Protein AF-A0A7V9E0R6-F1 (afdb_monomer)

Solvent-accessible surface area (backbone atoms only — not comparable to full-atom values): 9913 Å² total; per-residue (Å²): 142,78,63,69,66,57,53,49,56,51,53,53,52,59,58,57,65,72,61,50,43,76,50,46,82,92,44,41,66,36,56,53,53,70,68,59,27,54,52,49,48,55,36,49,55,51,29,68,75,36,75,90,51,88,63,80,69,90,79,75,92,60,106,57,63,88,87,73,36,54,68,30,50,54,53,47,37,42,70,64,54,79,85,37,24,39,24,36,26,34,82,71,33,53,79,38,73,66,16,42,49,54,46,50,50,40,24,37,24,42,28,27,41,69,45,92,46,77,90,73,29,35,34,36,41,26,29,92,48,78,74,86,68,79,85,56,91,83,52,46,78,39,67,36,69,92,72,85,58,87,52,50,86,82,44,78,48,68,70,55,47,51,49,28,65,74,70,75,101

Radius of gyration: 18.77 Å; Cα contacts (8 Å, |Δi|>4): 228; chains: 1; bounding box: 54×40×53 Å

Secondary structure (DSSP, 8-state):
--SHHHHHHHHHHHHHHTT-PPP-TTSBTTBS-HHHHHHHHHHHHHHHHSTT----------SS-TTSSHHHHHHHHHH--TT-EEEEEETTBSSSHHHHHHHHHHHHHH--EE-S-TTT-SEEEEES---SSPP-TT-EEEE--S---GGGGT---HHHHHHHHHHT-

Foldseek 3Di:
DPPPVVVVVVVVVVVQVVQQQDADPVAAALRDDPVQLVQLVVQVVVCVVPPLDDRDTDFDDDPDDQVLLSVLSSNCSSPDDQAFEEQEEEPQDCPDPSNVVSVVSNSHHRRHHYDNDQARGLEYEYEPDDHPPDHDPNHDYGYRDNDSQPCCVVDVDPVVSVVCVVVVD

Sequence (169 aa):
MNAPERVALQATRARDESSRVERDPNFNFGYLDERTKRMIRRAILKAVAIPGHQVPFGSREMPLPYGWGTGGIQVTAAILGSADVLKVIDQGADDTTNAVSIRRFFARTAGVRTTTRTDEATLIQTRHRIPEIPLREGQTIVYQVPLPEPLAKLEPSRAETRRLHAMAD

Structure (mmCIF, N/CA/C/O backbone):
data_AF-A0A7V9E0R6-F1
#
_entry.id   AF-A0A7V9E0R6-F1
#
loop_
_atom_site.group_PDB
_atom_site.id
_atom_site.type_symbol
_atom_site.label_atom_id
_atom_site.label_alt_id
_atom_site.label_comp_id
_atom_site.label_asym_id
_atom_site.label_entity_id
_atom_site.label_seq_id
_atom_site.pdbx_PDB_ins_code
_atom_site.Cartn_x
_atom_site.Cartn_y
_atom_site.Cartn_z
_atom_site.occupancy
_atom_site.B_iso_or_equiv
_atom_site.auth_seq_id
_atom_site.auth_comp_id
_atom_site.auth_asym_id
_atom_site.auth_atom_id
_atom_site.pdbx_PDB_model_num
ATOM 1 N N . MET A 1 1 ? -34.192 -21.651 27.236 1.00 42.72 1 MET A N 1
ATOM 2 C CA . MET A 1 1 ? -32.728 -21.450 27.291 1.00 42.72 1 MET A CA 1
ATOM 3 C C . MET A 1 1 ? -32.272 -20.881 25.955 1.00 42.72 1 MET A C 1
ATOM 5 O O . MET A 1 1 ? -32.221 -21.651 25.019 1.00 42.72 1 MET A O 1
ATOM 9 N N . ASN A 1 2 ? -32.080 -19.560 25.829 1.00 50.78 2 ASN A N 1
ATOM 10 C CA . ASN A 1 2 ? -31.454 -18.904 24.653 1.00 50.78 2 ASN A CA 1
ATOM 11 C C . ASN A 1 2 ? -31.028 -17.442 24.951 1.00 50.78 2 ASN A C 1
ATOM 13 O O . ASN A 1 2 ? -30.932 -16.600 24.063 1.00 50.78 2 ASN A O 1
ATOM 17 N N . ALA A 1 3 ? -30.799 -17.116 26.227 1.00 51.66 3 ALA A N 1
ATOM 18 C CA . ALA A 1 3 ? -30.400 -15.778 26.662 1.00 51.66 3 ALA A CA 1
ATOM 19 C C . ALA A 1 3 ? -28.878 -15.484 26.591 1.00 51.66 3 ALA A C 1
ATOM 21 O O . ALA A 1 3 ? -28.543 -14.343 26.272 1.00 51.66 3 ALA A O 1
ATOM 22 N N . PRO A 1 4 ? -27.941 -16.432 26.830 1.00 53.66 4 PRO A N 1
ATOM 23 C CA . PRO A 1 4 ? -26.527 -16.060 26.970 1.00 53.66 4 PRO A CA 1
ATOM 24 C C . PRO A 1 4 ? -25.845 -15.696 25.639 1.00 53.66 4 PRO A C 1
ATOM 26 O O . PRO A 1 4 ? -25.014 -14.791 25.613 1.00 53.66 4 PRO A O 1
ATOM 29 N N . GLU A 1 5 ? -26.233 -16.310 24.516 1.00 52.47 5 GLU A N 1
ATOM 30 C CA . GLU A 1 5 ? -25.615 -16.032 23.207 1.00 52.47 5 GLU A CA 1
ATOM 31 C C . GLU A 1 5 ? -25.989 -14.656 22.636 1.00 52.47 5 GLU A C 1
ATOM 33 O O . GLU A 1 5 ? -25.154 -13.984 22.033 1.00 52.47 5 GLU A O 1
ATOM 38 N N . ARG A 1 6 ? -27.222 -14.182 22.871 1.00 50.44 6 ARG A N 1
ATOM 39 C CA . ARG A 1 6 ? -27.668 -12.855 22.402 1.00 50.44 6 ARG A CA 1
ATOM 40 C C . ARG A 1 6 ? -26.984 -11.714 23.149 1.00 50.44 6 ARG A C 1
ATOM 42 O O . ARG A 1 6 ? -26.648 -10.706 22.531 1.00 50.44 6 ARG A O 1
ATOM 49 N N . VAL A 1 7 ? -26.740 -11.893 24.446 1.00 54.22 7 VAL A N 1
ATOM 50 C CA . VAL A 1 7 ? -26.034 -10.912 25.282 1.00 54.22 7 VAL A CA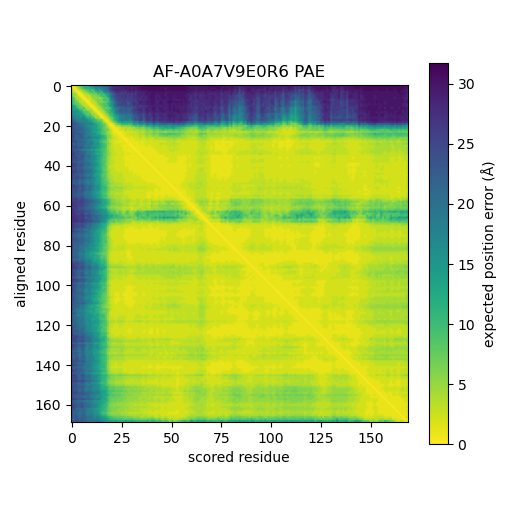 1
ATOM 51 C C . VAL A 1 7 ? -24.551 -10.859 24.912 1.00 54.22 7 VAL A C 1
ATOM 53 O O . VAL A 1 7 ? -23.993 -9.769 24.805 1.00 54.22 7 VAL A O 1
ATOM 56 N N . ALA A 1 8 ? -23.928 -12.007 24.621 1.00 52.44 8 ALA A N 1
ATOM 57 C CA . ALA A 1 8 ? -22.551 -12.060 24.136 1.00 52.44 8 ALA A CA 1
ATOM 58 C C . ALA A 1 8 ? -22.393 -11.333 22.788 1.00 52.44 8 ALA A C 1
ATOM 60 O O . ALA A 1 8 ? -21.538 -10.458 22.683 1.00 52.44 8 ALA A O 1
ATOM 61 N N . LEU A 1 9 ? -23.266 -11.601 21.805 1.00 49.72 9 LEU A N 1
ATOM 62 C CA . LEU A 1 9 ? -23.229 -10.950 20.484 1.00 49.72 9 LEU A CA 1
ATOM 63 C C . LEU A 1 9 ? -23.451 -9.427 20.557 1.00 49.72 9 LEU A C 1
ATOM 65 O O . LEU A 1 9 ? -22.822 -8.664 19.821 1.00 49.72 9 LEU A O 1
ATOM 69 N N . GLN A 1 10 ? -24.347 -8.976 21.441 1.00 46.59 10 GLN A N 1
ATOM 70 C CA . GLN A 1 10 ? -24.602 -7.552 21.683 1.00 46.59 10 GLN A CA 1
ATOM 71 C C . GLN A 1 10 ? -23.427 -6.876 22.401 1.00 46.59 10 GLN A C 1
ATOM 73 O O . GLN A 1 10 ? -23.058 -5.762 22.036 1.00 46.59 10 GLN A O 1
ATOM 78 N N . ALA A 1 11 ? -22.778 -7.560 23.347 1.00 47.88 11 ALA A N 1
ATOM 79 C CA . ALA A 1 11 ? -21.581 -7.064 24.023 1.00 47.88 11 ALA A CA 1
ATOM 80 C C . ALA A 1 11 ? -20.352 -7.009 23.096 1.00 47.88 11 ALA A C 1
ATOM 82 O O . ALA A 1 11 ? -19.532 -6.101 23.228 1.00 47.88 11 ALA A O 1
ATOM 83 N N . THR A 1 12 ? -20.224 -7.931 22.130 1.00 48.94 12 THR A N 1
ATOM 84 C CA . THR A 1 12 ? -19.169 -7.863 21.100 1.00 48.94 12 THR A CA 1
ATOM 85 C C . THR A 1 12 ? -19.406 -6.694 20.143 1.00 48.94 12 THR A C 1
ATOM 87 O O . THR A 1 12 ? -18.477 -5.937 19.882 1.00 48.94 12 THR A O 1
ATOM 90 N N . ARG A 1 13 ? -20.651 -6.476 19.690 1.00 45.69 13 ARG A N 1
ATOM 91 C CA . ARG A 1 13 ? -21.016 -5.320 18.847 1.00 45.69 13 ARG A CA 1
ATOM 92 C C . ARG A 1 13 ? -20.814 -3.974 19.552 1.00 45.69 13 ARG A C 1
ATOM 94 O O . ARG A 1 13 ? -20.271 -3.060 18.944 1.00 45.69 13 ARG A O 1
ATOM 101 N N . ALA A 1 14 ? -21.169 -3.870 20.834 1.00 44.19 14 ALA A N 1
ATOM 102 C CA . ALA A 1 14 ? -20.997 -2.640 21.612 1.00 44.19 14 ALA A CA 1
ATOM 103 C C . ALA A 1 14 ? -19.517 -2.298 21.896 1.00 44.19 14 ALA A C 1
ATOM 105 O O . ALA A 1 14 ? -19.155 -1.126 21.960 1.00 44.19 14 ALA A O 1
ATOM 106 N N . ARG A 1 15 ? -18.636 -3.303 22.029 1.00 47.78 15 ARG A N 1
ATOM 107 C CA . ARG A 1 15 ? -17.178 -3.083 22.134 1.00 47.78 15 ARG A CA 1
ATOM 108 C C . ARG A 1 15 ? -16.537 -2.693 20.798 1.00 47.78 15 ARG A C 1
ATOM 110 O O . ARG A 1 15 ? -15.559 -1.954 20.794 1.00 47.78 15 ARG A O 1
ATOM 117 N N . ASP A 1 16 ? -17.086 -3.169 19.686 1.00 49.78 16 ASP A N 1
ATOM 118 C CA . ASP A 1 16 ? -16.565 -2.929 18.335 1.00 49.78 16 ASP A CA 1
ATOM 119 C C . ASP A 1 16 ? -16.939 -1.528 17.802 1.00 49.78 16 ASP A C 1
ATOM 121 O O . ASP A 1 16 ? -16.119 -0.856 17.171 1.00 49.78 16 ASP A O 1
ATOM 125 N N . GLU A 1 17 ? -18.124 -1.010 18.158 1.00 45.12 17 GLU A N 1
ATOM 126 C CA . GLU A 1 17 ? -18.516 0.388 17.891 1.00 45.12 17 GLU A CA 1
ATOM 127 C C . GLU A 1 17 ? -17.656 1.412 18.653 1.00 45.12 17 GLU A C 1
ATOM 129 O O . GLU A 1 17 ? -17.396 2.498 18.138 1.00 45.12 17 GLU A O 1
ATOM 134 N N . SER A 1 18 ? -17.119 1.040 19.822 1.00 45.19 18 SER A N 1
ATOM 135 C CA . SER A 1 18 ? -16.230 1.881 20.641 1.00 45.19 18 SER A CA 1
ATOM 136 C C . SER A 1 18 ? -14.838 2.119 20.026 1.00 45.19 18 SER A C 1
ATOM 138 O O . SER A 1 18 ? -14.070 2.912 20.570 1.00 45.19 18 SER A O 1
ATOM 140 N N . SER A 1 19 ? -14.476 1.440 18.931 1.00 55.59 19 SER A N 1
ATOM 141 C CA . SER A 1 19 ? -13.134 1.526 18.328 1.00 55.59 19 SER A CA 1
ATOM 142 C C . SER A 1 19 ? -13.027 2.497 17.146 1.00 55.59 19 SER A C 1
ATOM 144 O O . SER A 1 19 ? -11.924 2.741 16.646 1.00 55.59 19 SER A O 1
ATOM 146 N N . ARG A 1 20 ? -14.148 3.060 16.675 1.00 63.44 20 ARG A N 1
ATOM 147 C CA . ARG A 1 20 ? -14.130 4.020 15.566 1.00 63.44 20 ARG A CA 1
ATOM 148 C C . ARG A 1 20 ? -13.649 5.377 16.056 1.00 63.44 20 ARG A C 1
ATOM 150 O O . ARG A 1 20 ? -14.339 6.074 16.791 1.00 63.44 20 ARG A O 1
ATOM 157 N N . VAL A 1 21 ? -12.458 5.750 15.604 1.00 80.25 21 VAL A N 1
ATOM 158 C CA . VAL A 1 21 ? -11.952 7.116 15.736 1.00 80.25 21 VAL A CA 1
ATOM 159 C C . VAL A 1 21 ? -12.816 8.025 14.865 1.00 80.25 21 VAL A C 1
ATOM 161 O O . VAL A 1 21 ? -13.047 7.722 13.692 1.00 80.25 21 VAL A O 1
ATOM 164 N N . GLU A 1 22 ? -13.301 9.128 15.436 1.00 87.56 22 GLU A N 1
ATOM 165 C CA . GLU A 1 22 ? -14.001 10.152 14.665 1.00 87.56 22 GLU A CA 1
ATOM 166 C C . GLU A 1 22 ? -13.072 10.688 13.570 1.00 87.56 22 GLU A C 1
ATOM 168 O O . GLU A 1 22 ? -11.922 11.062 13.820 1.00 87.56 22 GLU A O 1
ATOM 173 N N . ARG A 1 23 ? -13.558 10.673 12.328 1.00 93.31 23 ARG A N 1
ATOM 174 C CA . ARG A 1 23 ? -12.779 11.136 11.184 1.00 93.31 23 ARG A CA 1
ATOM 175 C C . ARG A 1 23 ? -12.600 12.649 11.260 1.00 93.31 23 ARG A C 1
ATOM 177 O O . ARG A 1 23 ? -13.570 13.384 11.399 1.00 93.31 23 ARG A O 1
ATOM 184 N N . ASP A 1 24 ? -11.376 13.103 11.023 1.00 93.31 24 ASP A N 1
ATOM 185 C CA . ASP A 1 24 ? -11.056 14.522 10.894 1.00 93.31 24 ASP A CA 1
ATOM 186 C C . ASP A 1 24 ? -11.735 15.112 9.635 1.00 93.31 24 ASP A C 1
ATOM 188 O O . ASP A 1 24 ? -11.414 14.692 8.511 1.00 93.31 24 ASP A O 1
ATOM 192 N N . PRO A 1 25 ? -12.676 16.065 9.786 1.00 93.00 25 PRO A N 1
ATOM 193 C CA . PRO A 1 25 ? -13.450 16.605 8.671 1.00 93.00 25 PRO A CA 1
ATOM 194 C C . PRO A 1 25 ? -12.618 17.493 7.736 1.00 93.00 25 PRO A 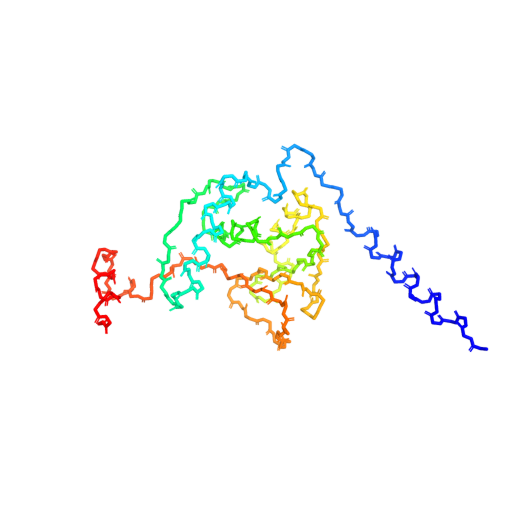C 1
ATOM 196 O O . PRO A 1 25 ? -13.055 17.767 6.620 1.00 93.00 25 PRO A O 1
ATOM 199 N N . ASN A 1 26 ? -11.414 17.912 8.146 1.00 94.69 26 ASN A N 1
ATOM 200 C CA . ASN A 1 26 ? -10.536 18.753 7.327 1.00 94.69 26 ASN A CA 1
ATOM 201 C C . ASN A 1 26 ? -9.872 17.989 6.172 1.00 94.69 26 ASN A C 1
ATOM 203 O O . ASN A 1 26 ? -9.299 18.603 5.272 1.00 94.69 26 ASN A O 1
ATOM 207 N N . PHE A 1 27 ? -9.931 16.655 6.183 1.00 93.62 27 PHE A N 1
ATOM 208 C CA . PHE A 1 27 ? -9.387 15.818 5.119 1.00 93.62 27 PHE A CA 1
ATOM 209 C C . PHE A 1 27 ? -10.494 15.130 4.330 1.00 93.62 27 PHE A C 1
ATOM 211 O O . PHE A 1 27 ? -11.505 14.690 4.880 1.00 93.62 27 PHE A O 1
ATOM 218 N N . ASN A 1 28 ? -10.253 14.924 3.033 1.00 95.88 28 ASN A N 1
ATOM 219 C CA . ASN A 1 28 ? -11.018 13.958 2.249 1.00 95.88 28 ASN A CA 1
ATOM 220 C C . ASN A 1 28 ? -10.867 12.548 2.839 1.00 95.88 28 ASN A C 1
ATOM 222 O O . ASN A 1 28 ? -9.914 12.260 3.563 1.00 95.88 28 ASN A O 1
ATOM 226 N N . PHE A 1 29 ? -11.807 11.653 2.525 1.00 96.88 29 PHE A N 1
ATOM 227 C CA . PHE A 1 29 ? -11.787 10.288 3.052 1.00 96.88 29 PHE A CA 1
ATOM 228 C C . PHE A 1 29 ? -10.488 9.606 2.627 1.00 96.88 29 PHE A C 1
ATOM 230 O O . PHE A 1 29 ? -10.221 9.531 1.429 1.00 96.88 29 PHE A O 1
ATOM 237 N N . GLY A 1 30 ? -9.671 9.140 3.570 1.00 95.88 30 GLY A N 1
ATOM 238 C CA . GLY A 1 30 ? -8.363 8.569 3.238 1.00 95.88 30 GLY A CA 1
ATOM 239 C C . GLY A 1 30 ? -7.400 9.583 2.606 1.00 95.88 30 GLY A C 1
ATOM 240 O O . GLY A 1 30 ? -6.568 9.200 1.787 1.00 95.88 30 GLY A O 1
ATOM 241 N N . TYR A 1 31 ? -7.529 10.868 2.962 1.00 96.81 31 TYR A N 1
ATOM 242 C CA . TYR A 1 31 ? -6.663 12.002 2.606 1.00 96.81 31 TYR A CA 1
ATOM 243 C C . TYR A 1 31 ? -6.706 12.462 1.140 1.00 96.81 31 TYR A C 1
ATOM 245 O O . TYR A 1 31 ? -6.828 13.658 0.875 1.00 96.81 31 TYR A O 1
ATOM 253 N N . LEU A 1 32 ? -6.638 11.542 0.178 1.00 97.06 32 LEU A N 1
ATOM 254 C CA . LEU A 1 32 ? -6.569 11.881 -1.243 1.00 97.06 32 LEU A CA 1
ATOM 255 C C . LEU A 1 32 ? -7.875 12.489 -1.771 1.00 97.06 32 LEU A C 1
ATOM 257 O O . LEU A 1 32 ? -8.974 12.071 -1.403 1.00 97.06 32 LEU A O 1
ATOM 261 N N . ASP A 1 33 ? -7.751 13.429 -2.709 1.00 96.62 33 ASP A N 1
ATOM 262 C CA . ASP A 1 33 ? -8.887 13.908 -3.493 1.00 96.62 33 ASP A CA 1
ATOM 263 C C . ASP A 1 33 ? -9.419 12.840 -4.471 1.00 96.62 33 ASP A C 1
ATOM 265 O O . ASP A 1 33 ? -8.727 11.893 -4.868 1.00 96.62 33 ASP A O 1
ATOM 269 N N . GLU A 1 34 ? -10.668 13.008 -4.905 1.00 97.12 34 GLU A N 1
ATOM 270 C CA . GLU A 1 34 ? -11.338 12.041 -5.782 1.00 97.12 34 GLU A CA 1
ATOM 271 C C . GLU A 1 34 ? -10.717 11.954 -7.182 1.00 97.12 34 GLU A C 1
ATOM 273 O O . GLU A 1 34 ? -10.808 10.916 -7.844 1.00 97.12 34 GLU A O 1
ATOM 278 N N . ARG A 1 35 ? -10.047 13.011 -7.658 1.00 97.44 35 ARG A N 1
ATOM 279 C CA . ARG A 1 35 ? -9.367 12.990 -8.961 1.00 97.44 35 ARG A CA 1
ATOM 280 C C . ARG A 1 35 ? -8.150 12.071 -8.916 1.00 97.44 35 ARG A C 1
ATOM 282 O O . ARG A 1 35 ? -7.936 11.301 -9.855 1.00 97.44 35 ARG A O 1
ATOM 289 N N . THR A 1 36 ? -7.390 12.140 -7.833 1.00 97.69 36 THR A N 1
A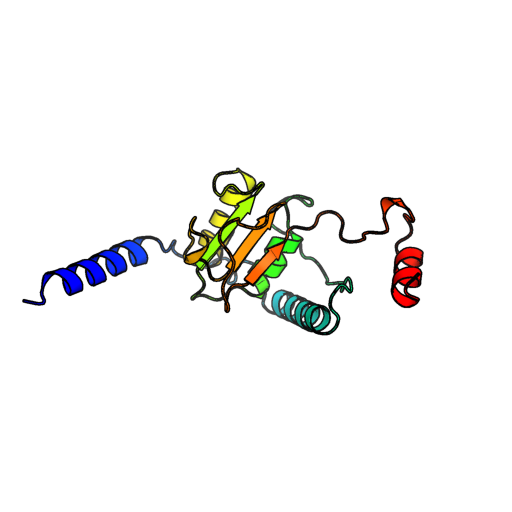TOM 290 C CA . THR A 1 36 ? -6.206 11.333 -7.565 1.00 97.69 36 THR A CA 1
ATOM 291 C C . THR A 1 36 ? -6.612 9.882 -7.346 1.00 97.69 36 THR A C 1
ATOM 293 O O . THR A 1 36 ? -6.098 9.012 -8.050 1.00 97.69 36 THR A O 1
ATOM 296 N N . LYS A 1 37 ? -7.620 9.613 -6.503 1.00 98.31 37 LYS A N 1
ATOM 297 C CA . LYS A 1 37 ? -8.160 8.251 -6.333 1.00 98.31 37 LYS A CA 1
ATOM 298 C C . LYS A 1 37 ? -8.639 7.657 -7.651 1.00 98.31 37 LYS A C 1
ATOM 300 O O . LYS A 1 37 ? -8.281 6.534 -7.980 1.00 98.31 37 LYS A O 1
ATOM 305 N N . ARG A 1 38 ? -9.406 8.409 -8.447 1.00 98.31 38 ARG A N 1
ATOM 306 C CA . ARG A 1 38 ? -9.887 7.957 -9.763 1.00 98.31 38 ARG A CA 1
ATOM 307 C C . ARG A 1 38 ? -8.740 7.614 -10.715 1.00 98.31 38 ARG A C 1
ATOM 309 O O . ARG A 1 38 ? -8.840 6.646 -11.464 1.00 98.31 38 ARG A O 1
ATOM 316 N N . MET A 1 39 ? -7.659 8.390 -10.708 1.00 98.50 39 MET A N 1
ATOM 317 C CA . MET A 1 39 ? -6.475 8.101 -11.517 1.00 98.50 39 MET A CA 1
ATOM 318 C C . MET A 1 39 ? -5.773 6.817 -11.051 1.00 98.50 39 MET A C 1
ATOM 320 O O . MET A 1 39 ? -5.523 5.951 -11.890 1.00 98.50 39 MET A O 1
ATOM 324 N N . ILE A 1 40 ? -5.564 6.649 -9.741 1.00 98.50 40 ILE A N 1
ATOM 325 C CA . ILE A 1 40 ? -4.971 5.434 -9.160 1.00 98.50 40 ILE A CA 1
ATOM 326 C C . ILE A 1 40 ? -5.846 4.210 -9.456 1.00 98.50 40 ILE A C 1
ATOM 328 O O . ILE A 1 40 ? -5.341 3.204 -9.935 1.00 98.50 40 ILE A O 1
ATOM 332 N N . ARG A 1 41 ? -7.169 4.304 -9.276 1.00 98.62 41 ARG A N 1
ATOM 333 C CA . ARG A 1 41 ? -8.122 3.222 -9.586 1.00 98.62 41 ARG A CA 1
ATOM 334 C C . ARG A 1 41 ? -8.017 2.756 -11.040 1.00 98.62 41 ARG A C 1
ATOM 336 O O . ARG A 1 41 ? -8.010 1.558 -11.292 1.00 98.62 41 ARG A O 1
ATOM 343 N N . ARG A 1 42 ? -7.864 3.674 -12.005 1.00 98.62 42 ARG A N 1
ATOM 344 C CA . ARG A 1 42 ? -7.621 3.296 -13.412 1.00 98.62 42 ARG A CA 1
ATOM 345 C C . ARG A 1 42 ? -6.285 2.582 -13.609 1.00 98.62 42 ARG A C 1
ATOM 347 O O . ARG A 1 42 ? -6.218 1.670 -14.424 1.00 98.62 42 ARG A O 1
ATOM 354 N N . ALA A 1 43 ? -5.234 2.996 -12.902 1.00 98.56 43 ALA A N 1
ATOM 355 C CA . ALA A 1 43 ? -3.944 2.311 -12.952 1.00 98.56 43 ALA A CA 1
ATOM 356 C C . ALA A 1 43 ? -4.037 0.898 -12.353 1.00 98.56 43 ALA A C 1
ATOM 358 O O . ALA A 1 43 ? -3.547 -0.046 -12.964 1.00 98.56 43 ALA A O 1
ATOM 359 N N . ILE A 1 44 ? -4.748 0.738 -11.231 1.00 98.50 44 ILE A N 1
ATOM 360 C CA . ILE A 1 44 ? -5.017 -0.564 -10.606 1.00 98.50 44 ILE A CA 1
ATOM 361 C C . ILE A 1 44 ? -5.774 -1.480 -11.571 1.00 98.50 44 ILE A C 1
ATOM 363 O O . ILE A 1 44 ? -5.353 -2.611 -11.775 1.00 98.50 44 ILE A O 1
ATOM 367 N N . LEU A 1 45 ? -6.834 -0.995 -12.226 1.00 98.62 45 LEU A N 1
ATOM 368 C CA . LEU A 1 45 ? -7.582 -1.798 -13.204 1.00 98.62 45 LEU A CA 1
ATOM 369 C C . LEU A 1 45 ? -6.696 -2.281 -14.364 1.00 98.62 45 LEU A C 1
ATOM 371 O O . LEU A 1 45 ? -6.812 -3.429 -14.781 1.00 98.62 45 LEU A O 1
ATOM 375 N N . LYS A 1 46 ? -5.770 -1.443 -14.850 1.00 98.69 46 LYS A N 1
ATOM 376 C CA . LYS A 1 46 ? -4.774 -1.860 -15.852 1.00 98.69 46 LYS A CA 1
ATOM 377 C C . LYS A 1 46 ? -3.799 -2.903 -15.304 1.00 98.69 46 LYS A C 1
ATOM 379 O O . LYS A 1 46 ? -3.475 -3.841 -16.017 1.00 98.69 46 LYS A O 1
ATOM 384 N N . ALA A 1 47 ? -3.344 -2.746 -14.062 1.00 98.38 47 ALA A N 1
ATOM 385 C CA . ALA A 1 47 ? -2.405 -3.673 -13.431 1.00 98.38 47 ALA A CA 1
ATOM 386 C C . ALA A 1 47 ? -3.039 -5.051 -13.182 1.00 98.38 47 ALA A C 1
ATOM 388 O O . ALA A 1 47 ? -2.381 -6.070 -13.352 1.00 98.38 47 ALA A O 1
ATOM 389 N N . VAL A 1 48 ? -4.329 -5.087 -12.838 1.00 98.19 48 VAL A N 1
ATOM 390 C CA . VAL A 1 48 ? -5.099 -6.336 -12.729 1.00 98.19 48 VAL A CA 1
ATOM 391 C C . VAL A 1 48 ? -5.274 -6.992 -14.101 1.00 98.19 48 VAL A C 1
ATOM 393 O O . VAL A 1 48 ? -5.133 -8.204 -14.216 1.00 98.19 48 VAL A O 1
ATOM 396 N N . ALA A 1 49 ? -5.542 -6.203 -15.146 1.00 98.62 49 ALA A N 1
ATOM 397 C CA . ALA A 1 49 ? -5.701 -6.712 -16.509 1.00 98.62 49 ALA A CA 1
ATOM 398 C C . ALA A 1 49 ? -4.385 -7.186 -17.155 1.00 98.62 49 ALA A C 1
ATOM 400 O O . ALA A 1 49 ? -4.427 -7.942 -18.122 1.00 98.62 49 ALA A O 1
ATOM 401 N N . ILE A 1 50 ? -3.228 -6.746 -16.646 1.00 97.69 50 ILE A N 1
ATOM 402 C CA . ILE A 1 50 ? -1.897 -7.117 -17.149 1.00 97.69 50 ILE A CA 1
ATOM 403 C C . ILE A 1 50 ? -1.013 -7.528 -15.955 1.00 97.69 50 ILE A C 1
ATOM 405 O O . ILE A 1 50 ? -0.166 -6.743 -15.512 1.00 97.69 50 ILE A O 1
ATOM 409 N N . PRO A 1 51 ? -1.217 -8.734 -15.391 1.00 98.12 51 PRO A N 1
ATOM 410 C CA . PRO A 1 51 ? -0.513 -9.169 -14.189 1.00 98.12 51 PRO A CA 1
ATOM 411 C C . PRO A 1 51 ? 1.011 -9.097 -14.349 1.00 98.12 51 PRO A C 1
ATOM 413 O O . PRO A 1 51 ? 1.567 -9.560 -15.340 1.00 98.12 51 PRO A O 1
ATOM 416 N N . GLY A 1 52 ? 1.690 -8.503 -13.366 1.00 96.00 52 GLY A N 1
ATOM 417 C CA . GLY A 1 52 ? 3.148 -8.328 -13.366 1.00 96.00 52 GLY A CA 1
ATOM 418 C C . GLY A 1 52 ? 3.653 -7.082 -14.102 1.00 96.00 52 GLY A C 1
ATOM 419 O O . GLY A 1 52 ? 4.779 -6.654 -13.852 1.00 96.00 52 GLY A O 1
ATOM 420 N N . HIS A 1 53 ? 2.837 -6.432 -14.939 1.00 97.06 53 HIS A N 1
ATOM 421 C CA . HIS A 1 53 ? 3.248 -5.201 -15.613 1.00 97.06 53 HIS A CA 1
ATOM 422 C C . HIS A 1 53 ? 3.280 -3.999 -14.653 1.00 97.06 53 HIS A C 1
ATOM 424 O O . HIS A 1 53 ? 2.310 -3.687 -13.957 1.00 97.06 53 HIS A O 1
ATOM 430 N N . GLN A 1 54 ? 4.398 -3.272 -14.658 1.00 97.00 54 GLN A N 1
ATOM 431 C CA . GLN A 1 54 ? 4.619 -2.083 -13.833 1.00 97.00 54 GLN A CA 1
ATOM 432 C C . GLN A 1 54 ? 3.852 -0.868 -14.396 1.00 97.00 54 GLN A C 1
ATOM 434 O O . GLN A 1 54 ? 4.405 -0.055 -15.138 1.00 97.00 54 GLN A O 1
ATOM 439 N N . VAL A 1 55 ? 2.569 -0.723 -14.042 1.00 97.88 55 VAL A N 1
ATOM 440 C CA . VAL A 1 55 ? 1.733 0.403 -14.500 1.00 97.88 55 VAL A CA 1
ATOM 441 C C . VAL A 1 55 ? 2.137 1.712 -13.800 1.00 97.88 55 VAL A C 1
ATOM 443 O O . VAL A 1 55 ? 1.976 1.829 -12.582 1.00 97.88 55 VAL A O 1
ATOM 446 N N . PRO A 1 56 ? 2.596 2.743 -14.535 1.00 96.00 56 PRO A N 1
ATOM 447 C CA . PRO A 1 56 ? 2.911 4.033 -13.938 1.00 96.00 56 PRO A CA 1
ATOM 448 C C . PRO A 1 56 ? 1.637 4.780 -13.523 1.00 96.00 56 PRO A C 1
ATOM 450 O O . PRO A 1 56 ? 0.630 4.783 -14.236 1.00 96.00 56 PRO A O 1
ATOM 453 N N . PHE A 1 57 ? 1.700 5.486 -12.395 1.00 96.56 57 PHE A N 1
ATOM 454 C CA . PHE A 1 57 ? 0.656 6.410 -11.960 1.00 96.56 57 PHE A CA 1
ATOM 455 C C . PHE A 1 57 ? 1.269 7.673 -11.342 1.00 96.56 57 PHE A C 1
ATOM 457 O O . PHE A 1 57 ? 2.386 7.653 -10.827 1.00 96.56 57 PHE A O 1
ATOM 464 N N . GLY A 1 58 ? 0.548 8.795 -11.420 1.00 93.50 58 GLY A N 1
ATOM 465 C CA . GLY A 1 58 ? 1.025 10.084 -10.913 1.00 93.50 58 GLY A CA 1
ATOM 466 C C . GLY A 1 58 ? 0.916 10.176 -9.392 1.00 93.50 58 GLY A C 1
ATOM 467 O O . GLY A 1 58 ? -0.160 10.481 -8.881 1.00 93.50 58 GLY A O 1
ATOM 468 N N . SER A 1 59 ? 2.015 9.920 -8.681 1.00 88.50 59 SER A N 1
ATOM 469 C CA . SER A 1 59 ? 2.077 10.053 -7.220 1.00 88.50 59 SER A CA 1
ATOM 470 C C . SER A 1 59 ? 1.760 11.479 -6.764 1.00 88.50 59 SER A C 1
ATOM 472 O O . SER A 1 59 ? 2.063 12.454 -7.454 1.00 88.50 59 SER A O 1
ATOM 474 N N . ARG A 1 60 ? 1.198 11.602 -5.564 1.00 90.88 60 ARG A N 1
ATOM 475 C CA . ARG A 1 60 ? 1.087 12.861 -4.824 1.00 90.88 60 ARG A CA 1
ATOM 476 C C . ARG A 1 60 ? 2.030 12.874 -3.633 1.00 90.88 60 ARG A C 1
ATOM 478 O O . ARG A 1 60 ? 2.497 11.825 -3.187 1.00 90.88 60 ARG A O 1
ATOM 485 N N . GLU A 1 61 ? 2.304 14.076 -3.149 1.00 87.62 61 GLU A N 1
ATOM 486 C CA . GLU A 1 61 ? 2.941 14.257 -1.855 1.00 87.62 61 GLU A CA 1
ATOM 487 C C . GLU A 1 61 ? 2.024 13.707 -0.759 1.00 87.62 61 GLU A C 1
ATOM 489 O O . GLU A 1 61 ? 0.799 13.835 -0.819 1.00 87.62 61 GLU A O 1
ATOM 494 N N . MET A 1 62 ? 2.633 13.044 0.214 1.00 91.56 62 MET A N 1
ATOM 495 C CA . MET A 1 62 ? 1.959 12.431 1.351 1.00 91.56 62 MET A CA 1
ATOM 496 C C . MET A 1 62 ? 2.586 12.995 2.627 1.00 91.56 62 MET A C 1
ATOM 498 O O . MET A 1 62 ? 3.762 13.357 2.598 1.00 91.56 62 MET A O 1
ATOM 502 N N . PRO A 1 63 ? 1.872 13.020 3.766 1.00 86.62 63 PRO A N 1
ATOM 503 C CA . PRO A 1 63 ? 2.401 13.516 5.040 1.00 86.62 63 PRO A CA 1
ATOM 504 C C . PRO A 1 63 ? 3.372 12.515 5.702 1.00 86.62 63 PRO A C 1
ATOM 506 O O . PRO A 1 63 ? 3.357 12.323 6.914 1.00 86.62 63 PRO A O 1
ATOM 509 N N . LEU A 1 64 ? 4.185 11.839 4.885 1.00 81.69 64 LEU A N 1
ATOM 510 C CA . LEU A 1 64 ? 5.213 10.861 5.223 1.00 81.69 64 LEU A CA 1
ATOM 511 C C . LEU A 1 64 ? 6.347 10.988 4.188 1.00 81.69 64 LEU A C 1
ATOM 513 O O . LEU A 1 64 ? 6.050 11.116 2.996 1.00 81.69 64 LEU A O 1
ATOM 517 N N . PRO A 1 65 ? 7.629 10.915 4.592 1.00 75.44 65 PRO A N 1
ATOM 518 C CA . PRO A 1 65 ? 8.739 11.035 3.651 1.00 75.44 65 PRO A CA 1
ATOM 519 C C . PRO A 1 65 ? 8.714 9.946 2.567 1.00 75.44 65 PRO A C 1
ATOM 521 O O . PRO A 1 65 ? 8.277 8.813 2.798 1.00 75.44 65 PRO A O 1
ATOM 524 N N . TYR A 1 66 ? 9.251 10.251 1.382 1.00 72.31 66 TYR A N 1
ATOM 525 C CA . TYR A 1 66 ? 9.502 9.225 0.367 1.00 72.31 66 TYR A CA 1
ATOM 526 C C . TYR A 1 66 ? 10.361 8.086 0.944 1.00 72.31 66 TYR A C 1
ATOM 528 O O . TYR A 1 66 ? 11.235 8.303 1.780 1.00 72.31 66 TYR A O 1
ATOM 536 N N . GLY A 1 67 ? 10.077 6.847 0.531 1.00 77.19 67 GLY A N 1
ATOM 537 C CA . GLY A 1 67 ? 10.704 5.642 1.093 1.00 77.19 67 GLY A CA 1
ATOM 538 C C . GLY A 1 67 ? 9.977 5.040 2.304 1.00 77.19 67 GLY A C 1
ATOM 539 O O . GLY A 1 67 ? 10.210 3.877 2.624 1.00 77.19 67 GLY A O 1
ATOM 540 N N . TRP A 1 68 ? 9.017 5.752 2.906 1.00 86.50 68 TRP A N 1
ATOM 541 C CA . TRP A 1 68 ? 8.176 5.249 4.008 1.00 86.50 68 TRP A CA 1
ATOM 542 C C . TRP A 1 68 ? 6.856 4.626 3.522 1.00 86.50 68 TRP A C 1
ATOM 544 O O . TRP A 1 68 ? 5.838 4.634 4.208 1.00 86.50 68 TRP A O 1
ATOM 554 N N . GLY A 1 69 ? 6.855 4.088 2.298 1.00 88.69 69 GLY A N 1
ATOM 555 C CA . GLY A 1 69 ? 5.716 3.338 1.765 1.00 88.69 69 GLY A CA 1
ATOM 556 C C . GLY A 1 69 ? 4.577 4.178 1.180 1.00 88.69 69 GLY A C 1
ATOM 557 O O . GLY A 1 69 ? 3.459 3.675 1.053 1.00 88.69 69 GLY A O 1
ATOM 558 N N . THR A 1 70 ? 4.845 5.423 0.769 1.00 93.19 70 THR A N 1
ATOM 559 C CA . THR A 1 70 ? 3.846 6.361 0.215 1.00 93.19 70 THR A CA 1
ATOM 560 C C . THR A 1 70 ? 3.040 5.791 -0.957 1.00 93.19 70 THR A C 1
ATOM 562 O O . THR A 1 70 ? 1.849 6.077 -1.068 1.00 93.19 70 THR A O 1
ATOM 565 N N . GLY A 1 71 ? 3.637 4.946 -1.804 1.00 95.00 71 GLY A N 1
ATOM 566 C CA . GLY A 1 71 ? 2.921 4.244 -2.876 1.00 95.00 71 GLY A CA 1
ATOM 567 C C . GLY A 1 71 ? 1.832 3.305 -2.345 1.00 95.00 71 GLY A C 1
ATOM 568 O O . GLY A 1 71 ? 0.684 3.383 -2.778 1.00 95.00 71 GLY A O 1
ATOM 569 N N . GLY A 1 72 ? 2.156 2.484 -1.340 1.00 96.94 72 GLY A N 1
ATOM 570 C CA . GLY A 1 72 ? 1.186 1.588 -0.704 1.00 96.94 72 GLY A CA 1
ATOM 571 C C . GLY A 1 72 ? 0.072 2.349 0.018 1.00 96.94 72 GLY A C 1
ATOM 572 O O . GLY A 1 72 ? -1.081 1.928 -0.019 1.00 96.94 72 GLY A O 1
ATOM 573 N N . ILE A 1 73 ? 0.383 3.501 0.618 1.00 97.44 73 ILE A N 1
ATOM 574 C CA . ILE A 1 73 ? -0.622 4.352 1.273 1.00 97.44 73 ILE A CA 1
ATOM 575 C C . ILE A 1 73 ? -1.574 4.948 0.235 1.00 97.44 73 ILE A C 1
ATOM 577 O O . ILE A 1 73 ? -2.782 4.932 0.437 1.00 97.44 73 ILE A O 1
ATOM 581 N N . GLN A 1 74 ? -1.066 5.422 -0.903 1.00 98.00 74 GLN A N 1
ATOM 582 C CA . GLN A 1 74 ? -1.911 5.965 -1.969 1.00 98.00 74 GLN A CA 1
ATOM 583 C C . GLN A 1 74 ? -2.825 4.906 -2.595 1.00 98.00 74 GLN A C 1
ATOM 585 O O . GLN A 1 74 ? -3.999 5.182 -2.839 1.00 98.00 74 GLN A O 1
ATOM 590 N N . VAL A 1 75 ? -2.318 3.687 -2.812 1.00 98.31 75 VAL A N 1
ATOM 591 C CA . VAL A 1 75 ? -3.136 2.553 -3.271 1.00 98.31 75 VAL A CA 1
ATOM 592 C C . VAL A 1 75 ? -4.213 2.221 -2.240 1.00 98.31 75 VAL A C 1
ATOM 594 O O . VAL A 1 75 ? -5.386 2.165 -2.598 1.00 98.31 75 VAL A O 1
ATOM 597 N N . THR A 1 76 ? -3.837 2.095 -0.963 1.00 98.50 76 THR A N 1
ATOM 598 C CA . THR A 1 76 ? -4.768 1.827 0.147 1.00 98.50 76 THR A CA 1
ATOM 599 C C . THR A 1 76 ? -5.856 2.900 0.212 1.00 98.50 76 THR A C 1
ATOM 601 O O . THR A 1 76 ? -7.034 2.576 0.157 1.00 98.50 76 THR A O 1
ATOM 604 N N . ALA A 1 77 ? -5.492 4.184 0.194 1.00 98.06 77 ALA A N 1
ATOM 605 C CA . ALA A 1 77 ? -6.431 5.307 0.182 1.00 98.06 77 ALA A CA 1
ATOM 606 C C . ALA A 1 77 ? -7.393 5.310 -1.020 1.00 98.06 77 ALA A C 1
ATOM 608 O O . ALA A 1 77 ? -8.514 5.814 -0.923 1.00 98.06 77 ALA A O 1
ATOM 609 N N . ALA A 1 78 ? -6.962 4.782 -2.168 1.00 98.38 78 ALA A N 1
ATOM 610 C CA . ALA A 1 78 ? -7.783 4.720 -3.369 1.00 98.38 78 ALA A CA 1
ATOM 611 C C . ALA A 1 78 ? -8.807 3.577 -3.338 1.00 98.38 78 ALA A C 1
ATOM 613 O O . ALA A 1 78 ? -9.861 3.716 -3.963 1.00 98.38 78 ALA A O 1
ATOM 614 N N . ILE A 1 79 ? -8.532 2.474 -2.638 1.00 98.38 79 ILE A N 1
ATOM 615 C CA . ILE A 1 79 ? -9.416 1.295 -2.609 1.00 98.38 79 ILE A CA 1
ATOM 616 C C . ILE A 1 79 ? -10.183 1.121 -1.297 1.00 98.38 79 ILE A C 1
ATOM 618 O O . ILE A 1 79 ? -11.185 0.419 -1.295 1.00 98.38 79 ILE A O 1
ATOM 622 N N . LEU A 1 80 ? -9.753 1.784 -0.222 1.00 98.00 80 LEU A N 1
ATOM 623 C CA . LEU A 1 80 ? -10.422 1.758 1.075 1.00 98.00 80 LEU A CA 1
ATOM 624 C C . LEU A 1 80 ? -11.866 2.277 0.963 1.00 98.00 80 LEU A C 1
ATOM 626 O O . LEU A 1 80 ? -12.124 3.328 0.366 1.00 98.00 80 LEU A O 1
ATOM 630 N N . GLY A 1 81 ? -12.793 1.559 1.585 1.00 97.00 81 GLY A N 1
ATOM 631 C CA . GLY A 1 81 ? -14.182 1.929 1.820 1.00 97.00 81 GLY A CA 1
ATOM 632 C C . GLY A 1 81 ? -14.480 2.137 3.309 1.00 97.00 81 GLY A C 1
ATOM 633 O O . GLY A 1 81 ? -13.735 1.717 4.189 1.00 97.00 81 GLY A O 1
ATOM 634 N N . SER A 1 82 ? -15.598 2.794 3.623 1.00 95.38 82 SER A N 1
ATOM 635 C CA . SER A 1 82 ? -15.985 3.117 5.010 1.00 95.38 82 SER A CA 1
ATOM 636 C C . SER A 1 82 ? -16.338 1.895 5.869 1.00 95.38 82 SER A C 1
ATOM 638 O O . SER A 1 82 ? -16.309 1.972 7.097 1.00 95.38 82 SER A O 1
ATOM 640 N N . ALA A 1 83 ? -16.681 0.771 5.235 1.00 95.75 83 ALA A N 1
ATOM 641 C CA . ALA A 1 83 ? -16.995 -0.488 5.907 1.00 95.75 83 ALA A CA 1
ATOM 642 C C . ALA A 1 83 ? -15.763 -1.381 6.138 1.00 95.75 83 ALA A C 1
ATOM 644 O O . ALA A 1 83 ? -15.876 -2.383 6.849 1.00 95.75 83 ALA A O 1
ATOM 645 N N . ASP A 1 84 ? -14.609 -1.029 5.561 1.00 98.00 84 ASP A N 1
ATOM 646 C CA . ASP A 1 84 ? -13.406 -1.847 5.657 1.00 98.00 84 ASP A CA 1
ATOM 647 C C . ASP A 1 84 ? -12.863 -1.937 7.085 1.00 98.00 84 ASP A C 1
ATOM 649 O O . ASP A 1 84 ? -13.026 -1.040 7.921 1.00 98.00 84 ASP A O 1
ATOM 653 N N . VAL A 1 85 ? -12.176 -3.050 7.335 1.00 98.25 85 VAL A N 1
ATOM 654 C CA . VAL A 1 85 ? -11.352 -3.277 8.518 1.00 98.25 85 VAL A CA 1
ATOM 655 C C . VAL A 1 85 ? -9.903 -3.332 8.058 1.00 98.25 85 VAL A C 1
ATOM 657 O O . VAL A 1 85 ? -9.489 -4.273 7.376 1.00 98.25 85 VAL A O 1
ATOM 660 N N . LEU A 1 86 ? -9.138 -2.303 8.414 1.00 98.62 86 LEU A N 1
ATOM 661 C CA . LEU A 1 86 ? -7.758 -2.140 7.977 1.00 98.62 86 LEU A CA 1
ATOM 662 C C . LEU A 1 86 ? -6.784 -2.792 8.966 1.00 98.62 86 LEU A C 1
ATOM 664 O O . LEU A 1 86 ? -6.724 -2.419 10.139 1.00 98.62 86 LEU A O 1
ATOM 668 N N . LYS A 1 87 ? -5.947 -3.701 8.470 1.00 98.56 87 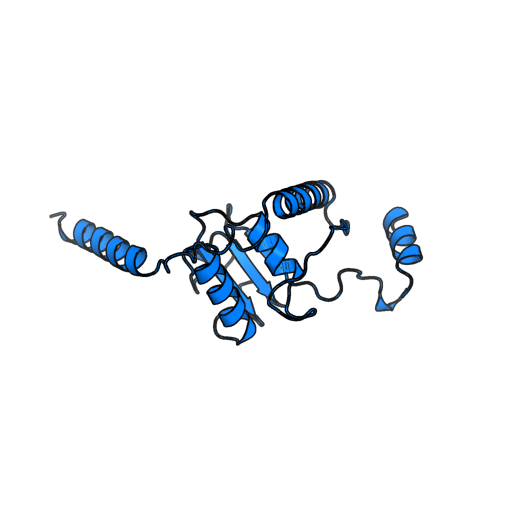LYS A N 1
ATOM 669 C CA . LYS A 1 87 ? -4.737 -4.165 9.163 1.00 98.56 87 LYS A CA 1
ATOM 670 C C . LYS A 1 87 ? -3.512 -3.552 8.494 1.00 98.56 87 LYS A C 1
ATOM 672 O O . LYS A 1 87 ? -3.437 -3.479 7.269 1.00 98.56 87 LYS A O 1
ATOM 677 N N . VAL A 1 88 ? -2.540 -3.117 9.292 1.00 98.56 88 VAL A N 1
ATOM 678 C CA . VAL A 1 88 ? -1.269 -2.589 8.782 1.00 98.56 88 VAL A CA 1
ATOM 679 C C . VAL A 1 88 ? -0.125 -3.264 9.509 1.00 98.56 88 VAL A C 1
ATOM 681 O O . VAL A 1 88 ? -0.088 -3.217 10.736 1.00 98.56 88 VAL A O 1
ATOM 684 N N . ILE A 1 89 ? 0.808 -3.841 8.755 1.00 98.25 89 ILE A N 1
ATOM 685 C CA . ILE A 1 89 ? 1.992 -4.521 9.288 1.00 98.25 89 ILE A CA 1
ATOM 686 C C . ILE A 1 89 ? 3.276 -4.037 8.605 1.00 98.25 89 ILE A C 1
ATOM 688 O O . ILE A 1 89 ? 3.294 -3.723 7.415 1.00 98.25 89 ILE A O 1
ATOM 692 N N . ASP A 1 90 ? 4.373 -4.023 9.354 1.00 97.69 90 ASP A N 1
ATOM 693 C CA . ASP A 1 90 ? 5.735 -3.816 8.850 1.00 97.69 90 ASP A CA 1
ATOM 694 C C . ASP A 1 90 ? 6.640 -4.869 9.497 1.00 97.69 90 ASP A C 1
ATOM 696 O O . ASP A 1 90 ? 6.526 -5.124 10.694 1.00 97.69 90 ASP A O 1
ATOM 700 N N . GLN A 1 91 ? 7.474 -5.549 8.708 1.00 95.38 91 GLN A N 1
ATOM 701 C CA . GLN A 1 91 ? 8.244 -6.727 9.141 1.00 95.38 91 GLN A CA 1
ATOM 702 C C . GLN A 1 91 ? 7.381 -7.849 9.753 1.00 95.38 91 GLN A C 1
ATOM 704 O O . GLN A 1 91 ? 7.888 -8.725 10.448 1.00 95.38 91 GLN A O 1
ATOM 709 N N . GLY A 1 92 ? 6.075 -7.863 9.461 1.00 94.25 92 GLY A N 1
ATOM 710 C CA . GLY A 1 92 ? 5.118 -8.822 10.020 1.00 94.25 92 GLY A CA 1
ATOM 711 C C . GLY A 1 92 ? 4.486 -8.396 11.347 1.00 94.25 92 GLY A C 1
ATOM 712 O O . GLY A 1 92 ? 3.622 -9.113 11.837 1.00 94.25 92 GLY A O 1
ATOM 713 N N . ALA A 1 93 ? 4.860 -7.237 11.894 1.00 96.75 93 ALA A N 1
ATOM 714 C CA . ALA A 1 93 ? 4.368 -6.740 13.173 1.00 96.75 93 ALA A CA 1
ATOM 715 C C . ALA A 1 93 ? 3.480 -5.492 13.016 1.00 96.75 93 ALA A C 1
ATOM 717 O O . ALA A 1 93 ? 3.739 -4.606 12.193 1.00 96.75 93 ALA A O 1
ATOM 718 N N . ASP A 1 94 ? 2.417 -5.425 13.819 1.00 96.25 94 ASP A N 1
ATOM 719 C CA . ASP A 1 94 ? 1.431 -4.335 13.826 1.00 96.25 94 ASP A CA 1
ATOM 720 C C . ASP A 1 94 ? 1.875 -3.104 14.640 1.00 96.25 94 ASP A C 1
ATOM 722 O O . ASP A 1 94 ? 1.290 -2.022 14.511 1.00 96.25 94 ASP A O 1
ATOM 726 N N . ASP A 1 95 ? 2.865 -3.257 15.517 1.00 96.38 95 ASP A N 1
ATOM 727 C CA . ASP A 1 95 ? 3.284 -2.281 16.532 1.00 96.38 95 ASP A CA 1
ATOM 728 C C . ASP A 1 95 ? 4.582 -1.537 16.186 1.00 96.38 95 ASP A C 1
ATOM 730 O O . ASP A 1 95 ? 5.006 -0.644 16.920 1.00 96.38 95 ASP A O 1
ATOM 734 N N . THR A 1 96 ? 5.176 -1.824 15.028 1.00 96.50 96 THR A N 1
ATOM 735 C CA . THR A 1 96 ? 6.294 -1.030 14.508 1.00 96.50 96 THR A CA 1
ATOM 736 C C . THR A 1 96 ? 5.886 0.429 14.290 1.00 96.50 96 THR A C 1
ATOM 738 O O . THR A 1 96 ? 4.739 0.742 13.954 1.00 96.50 96 THR A O 1
ATOM 741 N N . THR A 1 97 ? 6.851 1.347 14.393 1.00 94.44 97 THR A N 1
ATOM 742 C CA . THR A 1 97 ? 6.619 2.790 14.214 1.00 94.44 97 THR A CA 1
ATOM 743 C C . THR A 1 97 ? 5.895 3.116 12.908 1.00 94.44 97 THR A C 1
ATOM 745 O O . THR A 1 97 ? 4.959 3.915 12.894 1.00 94.44 97 THR A O 1
ATOM 748 N N . ASN A 1 98 ? 6.294 2.476 11.807 1.00 94.19 98 ASN A N 1
ATOM 749 C CA . ASN A 1 98 ? 5.696 2.709 10.497 1.00 94.19 98 ASN A CA 1
ATOM 750 C C . ASN A 1 98 ? 4.266 2.146 10.414 1.00 94.19 98 ASN A C 1
ATOM 752 O O . ASN A 1 98 ? 3.356 2.858 9.987 1.00 94.19 98 ASN A O 1
ATOM 756 N N . ALA A 1 99 ? 4.035 0.914 10.888 1.00 96.25 99 ALA A N 1
ATOM 757 C CA . ALA A 1 99 ? 2.702 0.310 10.889 1.00 96.25 99 ALA A CA 1
ATOM 758 C C . ALA A 1 99 ? 1.714 1.104 11.758 1.00 96.25 99 ALA A C 1
ATOM 760 O O . ALA A 1 99 ? 0.602 1.409 11.320 1.00 96.25 99 ALA A O 1
ATOM 761 N N . VAL A 1 100 ? 2.139 1.507 12.960 1.00 95.88 100 VAL A N 1
ATOM 762 C CA . VAL A 1 100 ? 1.355 2.353 13.870 1.00 95.88 100 VAL A CA 1
ATOM 763 C C . VAL A 1 100 ? 1.052 3.706 13.230 1.00 95.88 100 VAL A C 1
ATOM 765 O O . VAL A 1 100 ? -0.092 4.159 13.288 1.00 95.88 100 VAL A O 1
ATOM 768 N N . SER A 1 101 ? 2.047 4.344 12.607 1.00 95.12 101 SER A N 1
ATOM 769 C CA . SER A 1 101 ? 1.886 5.648 11.954 1.00 95.12 101 SER A CA 1
ATOM 770 C C . SER A 1 101 ? 0.844 5.595 10.833 1.00 95.12 101 SER A C 1
ATOM 772 O O . SER A 1 101 ? -0.112 6.371 10.834 1.00 95.12 101 SER A O 1
ATOM 774 N N . ILE A 1 102 ? 0.953 4.617 9.930 1.00 96.94 102 ILE A N 1
ATOM 775 C CA . ILE A 1 102 ? 0.025 4.448 8.803 1.00 96.94 102 ILE A CA 1
ATOM 776 C C . ILE A 1 102 ? -1.380 4.080 9.288 1.00 96.94 102 ILE A C 1
ATOM 778 O O . ILE A 1 102 ? -2.370 4.635 8.805 1.00 96.94 102 ILE A O 1
ATOM 782 N N . ARG A 1 103 ? -1.494 3.182 10.273 1.00 96.69 103 ARG A N 1
ATOM 783 C CA . ARG A 1 103 ? -2.791 2.811 10.849 1.00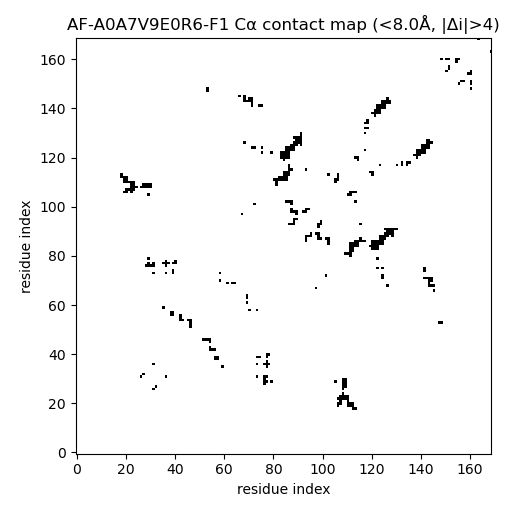 96.69 103 ARG A CA 1
ATOM 784 C C . ARG A 1 103 ? -3.477 4.017 11.491 1.00 96.69 103 ARG A C 1
ATOM 786 O O . ARG A 1 103 ? -4.651 4.254 11.224 1.00 96.69 103 ARG A O 1
ATOM 793 N N . ARG A 1 104 ? -2.747 4.819 12.278 1.00 95.19 104 ARG A N 1
ATOM 794 C CA . ARG A 1 104 ? -3.263 6.067 12.874 1.00 95.19 104 ARG A CA 1
ATOM 795 C C . ARG A 1 104 ? -3.641 7.097 11.815 1.00 95.19 104 ARG A C 1
ATOM 797 O O . ARG A 1 104 ? -4.663 7.762 11.960 1.00 95.19 104 ARG A O 1
ATOM 804 N N . PHE A 1 105 ? -2.859 7.206 10.744 1.00 96.12 105 PHE A N 1
ATOM 805 C CA . PHE A 1 105 ? -3.170 8.076 9.614 1.00 96.12 105 PHE A CA 1
ATOM 806 C C . PHE A 1 105 ? -4.527 7.726 8.986 1.00 96.12 105 PHE A C 1
ATOM 808 O O . PHE A 1 105 ? -5.358 8.617 8.805 1.00 96.12 105 PHE A O 1
ATOM 815 N N . PHE A 1 106 ? -4.802 6.448 8.714 1.00 97.31 106 PHE A N 1
ATOM 816 C CA . PHE A 1 106 ? -6.101 6.034 8.171 1.00 97.31 106 PHE A CA 1
ATOM 817 C C . PHE A 1 106 ? -7.233 6.095 9.196 1.00 97.31 106 PHE A C 1
ATOM 819 O O . PHE A 1 106 ? -8.331 6.523 8.845 1.00 97.31 106 PHE A O 1
ATOM 826 N N . ALA A 1 107 ? -6.977 5.761 10.462 1.00 94.88 107 ALA A N 1
ATOM 827 C CA . ALA A 1 107 ? -7.965 5.945 11.523 1.00 94.88 107 ALA A CA 1
ATOM 828 C C . ALA A 1 107 ? -8.421 7.414 11.596 1.00 94.88 107 ALA A C 1
ATOM 830 O O . ALA A 1 107 ? -9.614 7.687 11.595 1.00 94.88 107 ALA A O 1
ATOM 831 N N . ARG A 1 108 ? -7.483 8.369 11.535 1.00 95.31 108 ARG A N 1
ATOM 832 C CA . ARG A 1 108 ? -7.789 9.807 11.554 1.00 95.31 108 ARG A CA 1
ATOM 833 C C . ARG A 1 108 ? -8.457 10.306 10.269 1.00 95.31 108 ARG A C 1
ATOM 835 O O . ARG A 1 10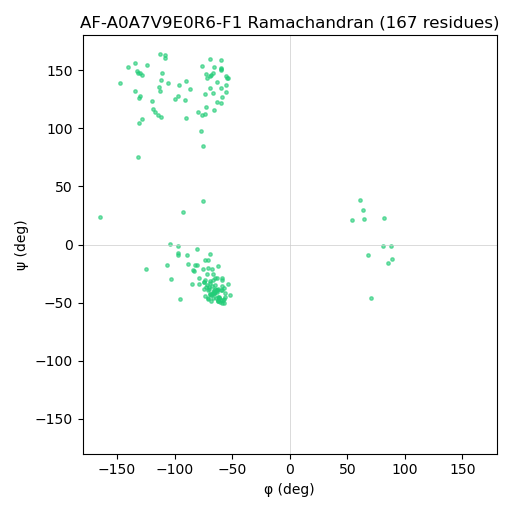8 ? -9.415 11.066 10.334 1.00 95.31 108 ARG A O 1
ATOM 842 N N . THR A 1 109 ? -7.941 9.935 9.096 1.00 96.50 109 THR A N 1
ATOM 843 C CA . THR A 1 109 ? -8.385 10.517 7.810 1.00 96.50 109 THR A CA 1
ATOM 844 C C . THR A 1 109 ? -9.574 9.796 7.179 1.00 96.50 109 THR A C 1
ATOM 846 O O . THR A 1 109 ? -10.225 10.340 6.287 1.00 96.50 109 THR A O 1
ATOM 849 N N . ALA A 1 110 ? -9.874 8.572 7.612 1.00 96.38 110 ALA A N 1
ATOM 850 C CA . ALA A 1 110 ? -10.956 7.760 7.068 1.00 96.38 110 ALA A CA 1
ATOM 851 C C . ALA A 1 110 ? -11.961 7.289 8.133 1.00 96.38 110 ALA A C 1
ATOM 853 O O . ALA A 1 110 ? -13.092 6.981 7.768 1.00 96.38 110 ALA A O 1
ATOM 854 N N . GLY A 1 111 ? -11.601 7.259 9.423 1.00 95.94 111 GLY A N 1
ATOM 855 C CA . GLY A 1 111 ? -12.490 6.769 10.488 1.00 95.94 111 GLY A CA 1
ATOM 856 C C . GLY A 1 111 ? -12.829 5.277 10.367 1.00 95.94 111 GLY A C 1
ATOM 857 O O . GLY A 1 111 ? -13.866 4.826 10.851 1.00 95.94 111 GLY A O 1
ATOM 858 N N . VAL A 1 112 ? -11.995 4.509 9.659 1.00 96.00 112 VAL A N 1
ATOM 859 C CA . VAL A 1 112 ? -12.203 3.071 9.437 1.00 96.00 112 VAL A CA 1
ATOM 860 C C . VAL A 1 112 ? -11.842 2.263 10.677 1.00 96.00 112 VAL A C 1
ATOM 862 O O . VAL A 1 112 ? -10.985 2.665 11.468 1.00 96.00 112 VAL A O 1
ATOM 865 N N . ARG A 1 113 ? -12.467 1.090 10.829 1.00 97.06 113 ARG A N 1
ATOM 866 C CA . ARG A 1 113 ? -12.056 0.136 11.865 1.00 97.06 113 ARG A CA 1
ATOM 867 C C . ARG A 1 113 ? -10.664 -0.385 11.541 1.00 97.06 113 ARG A C 1
ATOM 869 O O . ARG A 1 113 ? -10.310 -0.555 10.373 1.00 97.06 113 ARG A O 1
ATOM 876 N N . THR A 1 114 ? -9.892 -0.684 12.577 1.00 97.56 114 THR A N 1
ATOM 877 C CA . THR A 1 114 ? -8.567 -1.283 12.421 1.00 97.56 114 THR A CA 1
ATOM 878 C C . THR A 1 114 ? -8.435 -2.522 13.284 1.00 97.56 114 THR A C 1
ATOM 880 O O . THR A 1 114 ? -8.966 -2.540 14.389 1.00 97.56 114 THR A O 1
ATOM 883 N N . THR A 1 115 ? -7.700 -3.524 12.815 1.00 97.75 115 THR A N 1
ATOM 884 C CA . THR A 1 115 ? -7.472 -4.772 13.557 1.00 97.75 115 THR A CA 1
ATOM 885 C C . THR A 1 115 ? -6.001 -5.174 13.501 1.00 97.75 115 THR A C 1
ATOM 887 O O . THR A 1 115 ? -5.273 -4.792 12.582 1.00 97.75 115 THR A O 1
ATOM 890 N N . THR A 1 116 ? -5.565 -5.963 14.480 1.00 97.75 116 THR A N 1
ATOM 891 C CA . THR A 1 116 ? -4.287 -6.691 14.449 1.00 97.75 116 THR A CA 1
ATOM 892 C C . THR A 1 116 ? -4.467 -8.140 13.996 1.00 97.75 116 THR A C 1
ATOM 894 O O . THR A 1 116 ? -3.492 -8.875 13.849 1.00 97.75 116 THR A O 1
ATOM 897 N N . ARG A 1 117 ? -5.700 -8.570 13.719 1.00 97.69 117 ARG A N 1
ATOM 898 C CA . ARG A 1 117 ? -6.031 -9.942 13.347 1.00 97.69 117 ARG A CA 1
ATOM 899 C C . ARG A 1 117 ? -6.203 -10.093 11.839 1.00 97.69 117 ARG A C 1
ATOM 901 O O . ARG A 1 117 ? -6.962 -9.365 11.207 1.00 97.69 117 ARG A O 1
ATOM 908 N N . THR A 1 118 ? -5.467 -11.028 11.243 1.00 98.19 118 T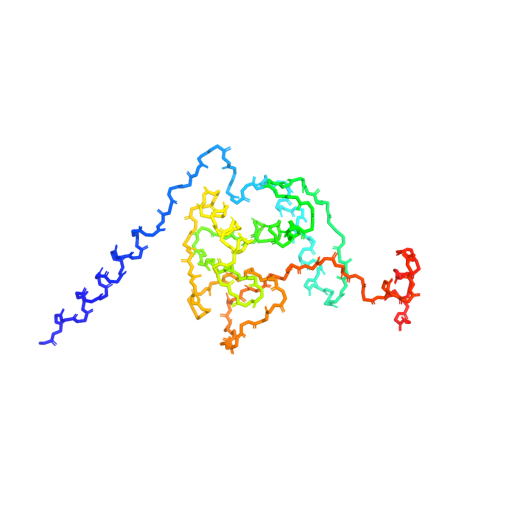HR A N 1
ATOM 909 C CA . THR A 1 118 ? -5.471 -11.226 9.784 1.00 98.19 118 THR A CA 1
ATOM 910 C C . THR A 1 118 ? -6.825 -11.705 9.266 1.00 98.19 118 THR A C 1
ATOM 912 O O . THR A 1 118 ? -7.253 -11.246 8.218 1.00 98.19 118 THR A O 1
ATOM 915 N N . ASP A 1 119 ? -7.512 -12.585 9.989 1.00 97.12 119 ASP A N 1
ATOM 916 C CA . ASP A 1 119 ? -8.818 -13.161 9.633 1.00 97.12 119 ASP A CA 1
ATOM 917 C C . ASP A 1 119 ? -9.962 -12.126 9.618 1.00 97.12 119 ASP A C 1
ATOM 919 O O . ASP A 1 119 ? -10.900 -12.226 8.816 1.00 97.12 119 ASP A O 1
ATOM 923 N N . GLU A 1 120 ? -9.851 -11.095 10.456 1.00 97.44 120 GLU A N 1
ATOM 924 C CA . GLU A 1 120 ? -10.830 -10.009 10.583 1.00 97.44 120 GLU A CA 1
ATOM 925 C C . GLU A 1 120 ? -10.644 -8.881 9.558 1.00 97.44 120 GLU A C 1
ATOM 927 O O . GLU A 1 120 ? -11.585 -8.135 9.282 1.00 97.44 120 GLU A O 1
ATOM 932 N N . ALA A 1 121 ? -9.446 -8.734 8.988 1.00 98.44 121 ALA A N 1
ATOM 933 C CA . ALA A 1 121 ? -9.154 -7.663 8.042 1.00 98.44 121 ALA A CA 1
ATOM 934 C C . ALA A 1 121 ? -9.908 -7.853 6.715 1.00 98.44 121 ALA A C 1
ATOM 936 O O . ALA A 1 121 ? -10.073 -8.973 6.230 1.00 98.44 121 ALA A O 1
ATOM 937 N N . THR A 1 122 ? -10.320 -6.757 6.081 1.00 98.56 122 THR A N 1
ATOM 938 C CA . THR A 1 122 ? -10.763 -6.747 4.671 1.00 98.56 122 THR A CA 1
ATOM 939 C C . THR A 1 122 ? -9.676 -6.179 3.762 1.00 98.56 122 THR A C 1
ATOM 941 O O . THR A 1 122 ? -9.526 -6.606 2.618 1.00 98.56 122 THR A O 1
ATOM 944 N N . LEU A 1 123 ? -8.853 -5.276 4.300 1.00 98.69 123 LEU A N 1
ATOM 945 C CA . LEU A 1 123 ? -7.715 -4.677 3.622 1.00 98.69 123 LEU A CA 1
ATOM 946 C C . LEU A 1 123 ? -6.474 -4.769 4.514 1.00 98.69 123 LEU A C 1
ATOM 948 O O . LEU A 1 123 ? -6.498 -4.369 5.678 1.00 98.69 123 LEU A O 1
ATOM 952 N N . ILE A 1 124 ? -5.382 -5.295 3.964 1.00 98.81 124 ILE A N 1
ATOM 953 C CA . ILE A 1 124 ? -4.101 -5.450 4.654 1.00 98.81 124 ILE A CA 1
ATOM 954 C C . ILE A 1 124 ? -3.049 -4.638 3.909 1.00 98.81 124 ILE A C 1
ATOM 956 O O . ILE A 1 124 ? -2.722 -4.947 2.768 1.00 98.81 124 ILE A O 1
ATOM 960 N N . GLN A 1 125 ? -2.472 -3.627 4.550 1.00 98.69 125 GLN A N 1
ATOM 961 C CA . GLN A 1 125 ? -1.289 -2.952 4.026 1.00 98.69 125 GLN A CA 1
ATOM 962 C C . GLN A 1 125 ? -0.038 -3.525 4.693 1.00 98.69 125 GLN A C 1
ATOM 964 O O . GLN A 1 125 ? 0.051 -3.574 5.918 1.00 98.69 125 GLN A O 1
ATOM 969 N N . THR A 1 126 ? 0.939 -3.952 3.897 1.00 98.50 126 THR A N 1
ATOM 970 C CA . THR A 1 126 ? 2.132 -4.629 4.413 1.00 98.50 126 THR A CA 1
ATOM 971 C C . THR A 1 126 ? 3.430 -4.079 3.842 1.00 98.50 126 THR A C 1
ATOM 973 O O . THR A 1 126 ? 3.508 -3.665 2.681 1.00 98.50 126 THR A O 1
ATOM 976 N N . ARG A 1 127 ? 4.484 -4.144 4.655 1.00 97.12 127 ARG A N 1
ATOM 977 C CA . ARG A 1 127 ? 5.874 -4.017 4.230 1.00 97.12 127 ARG A CA 1
ATOM 978 C C . ARG A 1 127 ? 6.648 -5.297 4.565 1.00 97.12 127 ARG A C 1
ATOM 980 O O . ARG A 1 127 ? 6.711 -5.711 5.719 1.00 97.12 127 ARG A O 1
ATOM 987 N N . HIS A 1 128 ? 7.259 -5.894 3.539 1.00 96.50 128 HIS A N 1
ATOM 988 C CA . HIS A 1 128 ? 8.185 -7.044 3.581 1.00 96.50 128 HIS A CA 1
ATOM 989 C C . HIS A 1 128 ? 7.619 -8.420 3.987 1.00 96.50 128 HIS A C 1
ATOM 991 O O . HIS A 1 128 ? 8.338 -9.407 3.852 1.00 96.50 128 HIS A O 1
ATOM 997 N N . ARG A 1 129 ? 6.370 -8.544 4.458 1.00 97.31 129 ARG A N 1
ATOM 998 C CA . ARG A 1 129 ? 5.814 -9.842 4.890 1.00 97.31 129 ARG A CA 1
ATOM 999 C C . ARG A 1 129 ? 4.433 -10.127 4.316 1.00 97.31 129 ARG A C 1
ATOM 1001 O O . ARG A 1 129 ? 3.613 -9.229 4.151 1.00 97.31 129 ARG A O 1
ATOM 1008 N N . ILE A 1 130 ? 4.171 -11.405 4.082 1.00 97.81 130 ILE A N 1
ATOM 1009 C CA . ILE A 1 130 ? 2.823 -11.956 3.927 1.00 97.81 130 ILE A CA 1
ATOM 1010 C C . ILE A 1 130 ? 2.422 -12.521 5.298 1.00 97.81 130 ILE A C 1
ATOM 1012 O O . ILE A 1 130 ? 3.286 -13.121 5.950 1.00 97.81 130 ILE A O 1
ATOM 1016 N N . PRO A 1 131 ? 1.181 -12.312 5.777 1.00 97.31 131 PRO A N 1
ATOM 1017 C CA . PRO A 1 131 ? 0.703 -12.980 6.984 1.00 97.31 131 PRO A CA 1
ATOM 1018 C C . PRO A 1 131 ? 0.825 -14.507 6.884 1.00 97.31 131 PRO A C 1
ATOM 1020 O O . PRO A 1 131 ? 0.626 -15.073 5.814 1.00 97.31 131 PRO A O 1
ATOM 1023 N N . GLU A 1 132 ? 1.120 -15.169 8.002 1.00 96.00 132 GLU A N 1
ATOM 1024 C CA . GLU A 1 132 ? 1.177 -16.641 8.064 1.00 96.00 132 GLU A CA 1
ATOM 1025 C C . GLU A 1 132 ? -0.218 -17.273 8.051 1.00 96.00 132 GLU A C 1
ATOM 1027 O O . GLU A 1 132 ? -0.412 -18.347 7.488 1.00 96.00 132 GLU A O 1
ATOM 1032 N N . ILE A 1 133 ? -1.205 -16.581 8.631 1.00 97.44 133 ILE A N 1
ATOM 1033 C CA . ILE A 1 133 ? -2.616 -16.951 8.508 1.00 97.44 133 ILE A CA 1
ATOM 1034 C C . ILE A 1 133 ? -3.006 -16.827 7.025 1.00 97.44 133 ILE A C 1
ATOM 1036 O O . ILE A 1 133 ? -2.868 -15.727 6.475 1.00 97.44 133 ILE A O 1
ATOM 1040 N N . PRO A 1 134 ? -3.510 -17.902 6.386 1.00 97.62 134 PRO A N 1
ATOM 1041 C CA . PRO A 1 134 ? -3.926 -17.862 4.991 1.00 97.62 134 PRO A CA 1
ATOM 1042 C C . PRO A 1 134 ? -4.961 -16.769 4.735 1.00 97.62 134 PRO A C 1
ATOM 1044 O O . PRO A 1 134 ? -5.901 -16.587 5.511 1.00 97.62 134 PRO A O 1
ATOM 1047 N N . LEU A 1 135 ? -4.792 -16.055 3.624 1.00 98.19 135 LEU A N 1
ATOM 1048 C CA . LEU A 1 135 ? -5.769 -15.065 3.190 1.00 98.19 135 LEU A CA 1
ATOM 1049 C C . LEU A 1 135 ? -7.024 -15.762 2.662 1.00 98.19 135 LEU A C 1
ATOM 1051 O O . LEU A 1 135 ? -6.948 -16.831 2.054 1.00 98.19 135 LEU A O 1
ATOM 1055 N N . ARG A 1 136 ? -8.176 -15.128 2.868 1.00 97.31 136 ARG A N 1
ATOM 1056 C CA . ARG A 1 136 ? -9.472 -15.588 2.362 1.00 97.31 136 ARG A CA 1
ATOM 1057 C C . ARG A 1 136 ? -9.973 -14.709 1.224 1.00 97.31 136 ARG A C 1
ATOM 1059 O O . ARG A 1 136 ? -9.551 -13.564 1.053 1.00 97.31 136 ARG A O 1
ATOM 1066 N N . GLU A 1 137 ? -10.942 -15.236 0.487 1.00 97.88 137 GLU A N 1
ATOM 1067 C CA . GLU A 1 137 ? -11.676 -14.467 -0.512 1.00 97.88 137 GLU A CA 1
ATOM 1068 C C . GLU A 1 137 ? -12.275 -13.182 0.096 1.00 97.88 137 GLU A C 1
ATOM 1070 O O . GLU A 1 137 ? -12.685 -13.132 1.265 1.00 97.88 137 GLU A O 1
ATOM 1075 N N . GLY A 1 138 ? -12.272 -12.114 -0.703 1.00 96.00 138 GLY A N 1
ATOM 1076 C CA . GLY A 1 138 ? -12.718 -10.784 -0.294 1.00 96.00 138 GLY A CA 1
ATOM 1077 C C . GLY A 1 138 ? -11.686 -9.975 0.498 1.00 96.00 138 GLY A C 1
ATOM 1078 O O . GLY A 1 138 ? -11.974 -8.830 0.839 1.00 96.00 138 GLY A O 1
ATOM 1079 N N . GLN A 1 139 ? -10.495 -10.518 0.783 1.00 98.38 139 GLN A N 1
ATOM 1080 C CA . GLN A 1 139 ? -9.381 -9.735 1.322 1.00 98.38 139 GLN A CA 1
ATOM 1081 C C . GLN A 1 139 ? -8.511 -9.161 0.210 1.00 98.38 139 GLN A C 1
ATOM 1083 O O . GLN A 1 139 ? -8.197 -9.837 -0.767 1.00 98.38 139 GLN A O 1
ATOM 1088 N N . THR A 1 140 ? -8.059 -7.923 0.396 1.00 98.62 140 THR A N 1
ATOM 1089 C CA . THR A 1 140 ? -7.032 -7.313 -0.455 1.00 98.62 140 THR A CA 1
ATOM 1090 C C . THR A 1 140 ? -5.758 -7.082 0.345 1.00 98.62 140 THR A C 1
ATOM 1092 O O . THR A 1 140 ? -5.809 -6.572 1.463 1.00 98.62 140 THR A O 1
ATOM 1095 N N . ILE A 1 141 ? -4.605 -7.420 -0.234 1.00 98.56 141 ILE A N 1
ATOM 1096 C CA . ILE A 1 141 ? -3.291 -7.115 0.335 1.00 98.56 141 ILE A CA 1
ATOM 1097 C C . ILE A 1 141 ? -2.551 -6.101 -0.543 1.00 98.56 141 ILE A C 1
ATOM 1099 O O . ILE A 1 141 ? -2.486 -6.242 -1.763 1.00 98.56 141 ILE A O 1
ATOM 1103 N N . VAL A 1 142 ? -2.000 -5.061 0.080 1.00 98.69 142 VAL A N 1
ATOM 1104 C CA . VAL A 1 142 ? -1.271 -3.971 -0.576 1.00 98.69 142 VAL A CA 1
ATOM 1105 C C . VAL A 1 142 ? 0.170 -3.968 -0.084 1.00 98.69 142 VAL A C 1
ATOM 1107 O O . VAL A 1 142 ? 0.440 -3.665 1.080 1.00 98.69 142 VAL A O 1
ATOM 1110 N N . TYR A 1 143 ? 1.106 -4.266 -0.983 1.00 98.12 143 TYR A N 1
ATOM 1111 C CA . TYR A 1 143 ? 2.536 -4.277 -0.681 1.00 98.12 143 TYR A CA 1
ATOM 1112 C C . TYR A 1 143 ? 3.166 -2.894 -0.849 1.00 98.12 143 TYR A C 1
ATOM 1114 O O . TYR A 1 143 ? 2.983 -2.215 -1.860 1.00 98.12 143 TYR A O 1
ATOM 1122 N N . GLN A 1 144 ? 3.974 -2.492 0.128 1.00 97.12 144 GLN A N 1
ATOM 1123 C CA . GLN A 1 144 ? 4.908 -1.383 -0.018 1.00 97.12 144 GLN A CA 1
ATOM 1124 C C . GLN A 1 144 ? 6.153 -1.862 -0.772 1.00 97.12 144 GLN A C 1
ATOM 1126 O O . GLN A 1 144 ? 6.914 -2.684 -0.263 1.00 97.12 144 GLN A O 1
ATOM 1131 N N . VAL A 1 145 ? 6.362 -1.330 -1.979 1.00 95.50 145 VAL A N 1
ATOM 1132 C CA . VAL A 1 145 ? 7.461 -1.723 -2.872 1.00 95.50 145 VAL A CA 1
ATOM 1133 C C . VAL A 1 145 ? 8.427 -0.544 -3.049 1.00 95.50 145 VAL A C 1
ATOM 1135 O O . VAL A 1 145 ? 8.038 0.456 -3.654 1.00 95.50 145 VAL A O 1
ATOM 1138 N N . PRO A 1 146 ? 9.666 -0.613 -2.525 1.00 90.44 146 PRO A N 1
ATOM 1139 C CA . PRO A 1 146 ? 10.635 0.477 -2.659 1.00 90.44 146 PRO A CA 1
ATOM 1140 C C . PRO A 1 146 ? 11.235 0.566 -4.069 1.00 90.44 146 PRO A C 1
ATOM 1142 O O . PRO A 1 146 ? 11.438 1.662 -4.585 1.00 90.44 146 PRO A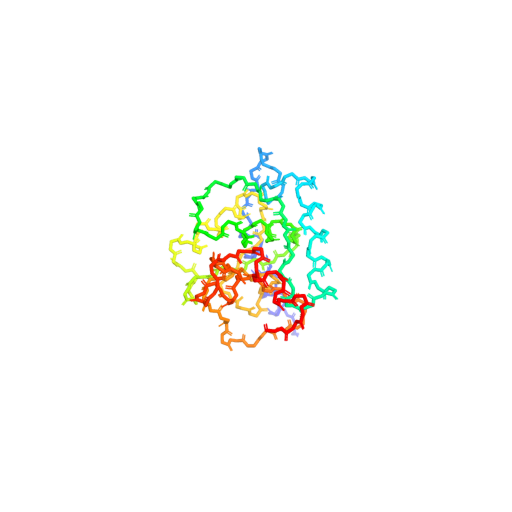 O 1
ATOM 1145 N N . LEU A 1 147 ? 11.497 -0.582 -4.701 1.00 93.00 147 LEU A N 1
ATOM 1146 C CA . LEU A 1 147 ? 12.050 -0.685 -6.048 1.00 93.00 147 LEU A CA 1
ATOM 1147 C C . LEU A 1 147 ? 11.193 -1.671 -6.855 1.00 93.00 147 LEU A C 1
ATOM 1149 O O . LEU A 1 147 ? 11.280 -2.869 -6.603 1.00 93.00 147 LEU A O 1
ATOM 1153 N N . PRO A 1 148 ? 10.336 -1.189 -7.774 1.00 94.62 148 PRO A N 1
ATOM 1154 C CA . PRO A 1 148 ? 9.393 -2.050 -8.492 1.00 94.62 148 PRO A CA 1
ATOM 1155 C C . PRO A 1 148 ? 10.007 -2.803 -9.676 1.00 94.62 148 PRO A C 1
ATOM 1157 O O . PRO A 1 148 ? 9.414 -3.765 -10.146 1.00 94.62 148 PRO A O 1
ATOM 1160 N N . GLU A 1 149 ? 11.173 -2.369 -10.157 1.00 97.00 149 GLU A N 1
ATOM 1161 C CA . GLU A 1 149 ? 11.814 -2.937 -11.341 1.00 97.00 149 GLU A CA 1
ATOM 1162 C C . GLU A 1 149 ? 12.745 -4.092 -10.945 1.00 97.00 149 GLU A C 1
ATOM 1164 O O . GLU A 1 149 ? 13.802 -3.824 -10.359 1.00 97.00 149 GLU A O 1
ATOM 1169 N N . PRO A 1 150 ? 12.397 -5.354 -11.256 1.00 96.62 150 PRO A N 1
ATOM 1170 C CA . PRO A 1 150 ? 13.241 -6.501 -10.932 1.00 96.62 150 PRO A CA 1
ATOM 1171 C C . PRO A 1 150 ? 14.596 -6.475 -11.654 1.00 96.62 150 PRO A C 1
ATOM 1173 O O . PRO A 1 150 ? 15.584 -6.948 -11.093 1.00 96.62 150 PRO A O 1
ATOM 1176 N N . LEU A 1 151 ? 14.678 -5.872 -12.847 1.00 96.75 151 LEU A N 1
ATOM 1177 C CA . LEU A 1 151 ? 15.914 -5.801 -13.633 1.00 96.75 151 LEU A CA 1
ATOM 1178 C C . LEU A 1 151 ? 16.872 -4.699 -13.166 1.00 96.75 151 LEU A C 1
ATOM 1180 O O . LEU A 1 151 ? 17.988 -4.618 -13.661 1.00 96.75 151 LEU A O 1
ATOM 1184 N N . ALA A 1 152 ? 16.498 -3.878 -12.180 1.00 95.12 152 ALA A N 1
ATOM 1185 C CA . ALA A 1 152 ? 17.241 -2.671 -11.806 1.00 95.12 152 ALA A CA 1
ATOM 1186 C C . ALA A 1 152 ? 18.677 -2.920 -11.307 1.00 95.12 152 ALA A C 1
ATOM 1188 O O . ALA A 1 152 ? 19.473 -1.986 -11.266 1.00 95.12 152 ALA A O 1
ATOM 1189 N N . LYS A 1 153 ? 19.005 -4.152 -10.892 1.00 94.81 153 LYS A N 1
ATOM 1190 C CA . LYS A 1 153 ? 20.377 -4.543 -10.521 1.00 94.81 153 LYS A CA 1
ATOM 1191 C C . LYS A 1 153 ? 21.242 -4.937 -11.723 1.00 94.81 153 LYS A C 1
ATOM 1193 O O . LYS A 1 153 ? 22.460 -4.909 -11.601 1.00 94.81 153 LYS A O 1
ATOM 1198 N N . LEU A 1 154 ? 20.617 -5.342 -12.827 1.00 96.31 154 LEU A N 1
ATOM 1199 C CA . LEU A 1 154 ? 21.275 -5.754 -14.066 1.00 96.31 154 LEU A CA 1
ATOM 1200 C C . LEU A 1 154 ? 21.358 -4.585 -15.050 1.00 96.31 154 LEU A C 1
ATOM 1202 O O . LEU A 1 154 ? 22.419 -4.311 -15.594 1.00 96.31 154 LEU A O 1
ATOM 1206 N N . GLU A 1 155 ? 20.244 -3.879 -15.224 1.00 97.00 155 GLU A N 1
ATOM 1207 C CA . GLU A 1 155 ? 20.098 -2.764 -16.147 1.00 97.00 155 GLU A CA 1
ATOM 1208 C C . GLU A 1 155 ? 19.508 -1.549 -15.402 1.00 97.00 155 GLU A C 1
ATOM 1210 O O . GLU A 1 155 ? 18.333 -1.563 -15.010 1.00 97.00 155 GLU A O 1
ATOM 1215 N N . PRO A 1 156 ? 20.303 -0.492 -15.146 1.00 95.75 156 PRO A N 1
ATOM 1216 C CA . PRO A 1 156 ? 19.839 0.691 -14.422 1.00 95.75 156 PRO A CA 1
ATOM 1217 C C . PRO A 1 156 ? 18.933 1.615 -15.260 1.00 95.75 156 PRO A C 1
ATOM 1219 O O . PRO A 1 156 ? 18.175 2.412 -14.695 1.00 95.75 156 PRO A O 1
ATOM 1222 N N . SER A 1 157 ? 18.986 1.541 -16.593 1.00 96.88 157 SER A N 1
ATOM 1223 C CA . SER A 1 157 ? 18.180 2.358 -17.498 1.00 96.88 157 SER A CA 1
ATOM 1224 C C . SER A 1 157 ? 16.729 1.897 -17.521 1.00 96.88 157 SER A C 1
ATOM 1226 O O . SER A 1 157 ? 16.378 0.863 -18.083 1.00 96.88 157 SER A O 1
ATOM 1228 N N . ARG A 1 158 ? 15.829 2.740 -17.005 1.00 94.31 158 ARG A N 1
ATOM 1229 C CA . ARG A 1 158 ? 14.373 2.517 -17.088 1.00 94.31 158 ARG A CA 1
ATOM 1230 C C . ARG A 1 158 ? 13.846 2.412 -18.519 1.00 94.31 158 ARG A C 1
ATOM 1232 O O . ARG A 1 158 ? 12.802 1.799 -18.732 1.00 94.31 158 ARG A O 1
ATOM 1239 N N . ALA A 1 159 ? 14.507 3.065 -19.475 1.00 96.56 159 ALA A N 1
ATOM 1240 C CA . ALA A 1 159 ? 14.132 2.960 -20.878 1.00 96.56 159 ALA A CA 1
ATOM 1241 C C . ALA A 1 159 ? 14.439 1.555 -21.409 1.00 96.56 159 ALA A C 1
ATOM 1243 O O . ALA A 1 159 ? 13.584 0.963 -22.065 1.00 96.56 159 ALA A O 1
ATOM 1244 N N . GLU A 1 160 ? 15.602 1.006 -21.049 1.00 97.69 160 GLU A N 1
ATOM 1245 C CA . GLU A 1 160 ? 16.004 -0.329 -21.487 1.00 97.69 160 GLU A CA 1
ATOM 1246 C C . GLU A 1 160 ? 15.229 -1.422 -20.754 1.00 97.69 160 GLU A C 1
ATOM 1248 O O . GLU A 1 160 ? 14.669 -2.289 -21.416 1.00 97.69 160 GLU A O 1
ATOM 1253 N N . THR A 1 161 ? 15.044 -1.338 -19.429 1.00 97.56 161 THR A N 1
ATOM 1254 C CA . THR A 1 161 ? 14.228 -2.345 -18.723 1.00 97.56 161 THR A CA 1
ATOM 1255 C C . THR A 1 161 ? 12.802 -2.403 -19.263 1.00 97.56 161 THR A C 1
ATOM 1257 O O . THR A 1 161 ? 12.238 -3.483 -19.403 1.00 97.56 161 THR A O 1
ATOM 1260 N N . ARG A 1 162 ? 12.215 -1.262 -19.656 1.00 96.06 162 ARG A N 1
ATOM 1261 C CA . ARG A 1 162 ? 10.903 -1.243 -20.319 1.00 96.06 162 ARG A CA 1
ATOM 1262 C C . ARG A 1 162 ? 10.927 -1.963 -21.670 1.00 96.06 162 ARG A C 1
ATOM 1264 O O . ARG A 1 162 ? 9.941 -2.620 -21.995 1.00 96.06 162 ARG A O 1
ATOM 1271 N N . ARG A 1 163 ? 12.004 -1.821 -22.450 1.00 97.19 163 ARG A N 1
ATOM 1272 C CA . ARG A 1 163 ? 12.184 -2.526 -23.727 1.00 97.19 163 ARG A CA 1
ATOM 1273 C C . ARG A 1 163 ? 12.280 -4.034 -23.499 1.00 97.19 163 ARG A C 1
ATOM 1275 O O . ARG A 1 163 ? 11.549 -4.764 -24.156 1.00 97.19 163 ARG A O 1
ATOM 1282 N N . LEU A 1 164 ? 13.079 -4.462 -22.520 1.00 97.56 164 LEU A N 1
ATOM 1283 C CA . LEU A 1 164 ? 13.236 -5.869 -22.131 1.00 97.56 164 LEU A CA 1
ATOM 1284 C C . LEU A 1 164 ? 11.896 -6.487 -21.699 1.00 97.56 164 LEU A C 1
ATOM 1286 O O . LEU A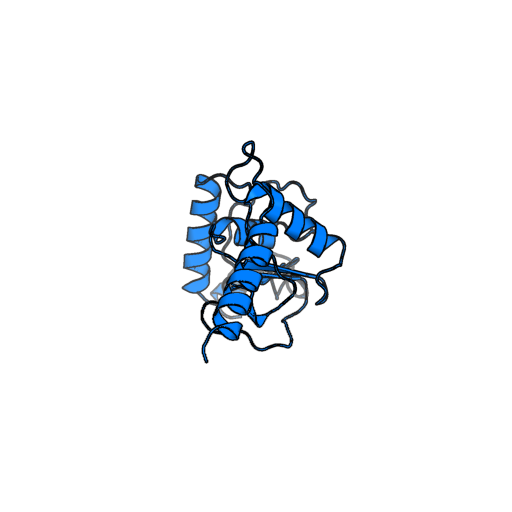 1 164 ? 11.455 -7.472 -22.283 1.00 97.56 164 LEU A O 1
ATOM 1290 N N . HIS A 1 165 ? 11.150 -5.828 -20.800 1.00 97.31 165 HIS A N 1
ATOM 1291 C CA . HIS A 1 165 ? 9.794 -6.264 -20.416 1.00 97.31 165 HIS A CA 1
ATOM 1292 C C . HIS A 1 165 ? 8.833 -6.363 -21.610 1.00 97.31 165 HIS A C 1
ATOM 1294 O O . HIS A 1 165 ? 7.982 -7.247 -21.638 1.00 97.31 165 HIS A O 1
ATOM 1300 N N . ALA A 1 166 ? 8.933 -5.451 -22.584 1.00 96.56 166 ALA A N 1
ATOM 1301 C CA . ALA A 1 166 ? 8.080 -5.463 -23.774 1.00 96.56 166 ALA A CA 1
ATOM 1302 C C . ALA A 1 166 ? 8.426 -6.598 -24.752 1.00 96.56 166 ALA A C 1
ATOM 1304 O O . ALA A 1 166 ? 7.555 -7.015 -25.514 1.00 96.56 166 ALA A O 1
ATOM 1305 N N . MET A 1 167 ? 9.674 -7.073 -24.736 1.00 96.69 167 MET A N 1
ATOM 1306 C CA . MET A 1 167 ? 10.169 -8.163 -25.584 1.00 96.69 167 MET A CA 1
ATOM 1307 C C . MET A 1 167 ? 10.171 -9.527 -24.882 1.00 96.69 167 MET A C 1
ATOM 1309 O O . MET A 1 167 ? 10.310 -10.537 -25.561 1.00 96.69 167 MET A O 1
ATOM 1313 N N . ALA A 1 168 ? 9.917 -9.556 -23.569 1.00 93.69 168 ALA A N 1
ATOM 1314 C CA . ALA A 1 168 ? 10.056 -10.732 -22.708 1.00 93.69 168 ALA A CA 1
ATOM 1315 C C . ALA A 1 168 ? 11.499 -11.283 -22.650 1.00 93.69 168 ALA A C 1
ATOM 1317 O O . ALA A 1 168 ? 11.687 -12.499 -22.595 1.00 93.69 168 ALA A O 1
ATOM 1318 N N . ASP A 1 169 ? 12.477 -10.366 -22.628 1.00 85.56 169 ASP A N 1
ATOM 1319 C CA . ASP A 1 169 ? 13.926 -10.627 -22.548 1.00 85.56 169 ASP A CA 1
ATOM 1320 C C . ASP A 1 169 ? 14.484 -10.520 -21.115 1.00 85.56 169 ASP A C 1
ATOM 1322 O O . ASP A 1 169 ? 14.011 -9.649 -20.341 1.00 85.56 169 ASP A O 1
#

Mean predicted aligned error: 6.92 Å

Nearest PDB structures (foldseek):
  7z16-assembly1_D  TM=9.933E-01  e=3.003E-21  Escherichia coli
  7z19-assembly1_H  TM=1.000E+00  e=1.546E-20  Escherichia coli
  9bgk-assembly1_E  TM=2.678E-01  e=2.078E+00  Vibrio cholerae
  8woo-assembly1_A  TM=2.317E-01  e=4.564E+00  Arabidopsis thaliana

pLDDT: mean 90.25, std 15.41, range [42.72, 98.81]